Protein AF-A0A5C8L939-F1 (afdb_monomer)

Mean predicted aligned error: 6.92 Å

pLDDT: mean 76.46, std 8.02, range [53.53, 87.25]

Structure (mmCIF, N/CA/C/O backbone):
data_AF-A0A5C8L939-F1
#
_entry.id   AF-A0A5C8L939-F1
#
loop_
_atom_site.group_PDB
_atom_site.id
_atom_site.type_symbol
_atom_site.label_atom_id
_atom_site.labe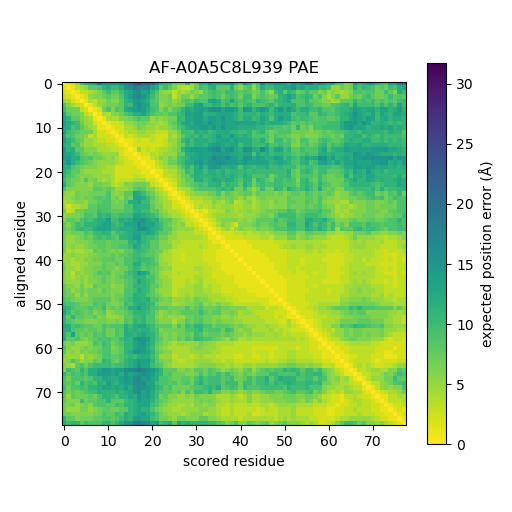l_alt_id
_atom_site.label_comp_id
_atom_site.label_asym_id
_atom_site.label_entity_id
_atom_site.label_seq_id
_atom_site.pdbx_PDB_ins_code
_atom_site.Cartn_x
_atom_site.Cartn_y
_atom_site.Cartn_z
_atom_site.occupancy
_atom_site.B_iso_or_equiv
_atom_site.auth_seq_id
_atom_site.auth_comp_id
_atom_site.auth_asym_id
_atom_site.auth_atom_id
_atom_site.pdbx_PDB_model_num
ATOM 1 N N . MET A 1 1 ? 5.136 3.613 -14.344 1.00 54.97 1 MET A N 1
ATOM 2 C CA . MET A 1 1 ? 4.751 2.455 -13.508 1.00 54.97 1 MET A CA 1
ATOM 3 C C . MET A 1 1 ? 4.147 2.982 -12.211 1.00 54.97 1 MET A C 1
ATOM 5 O O . MET A 1 1 ? 4.705 3.932 -11.676 1.00 54.97 1 MET A O 1
ATOM 9 N N . VAL A 1 2 ? 2.993 2.472 -11.770 1.00 53.53 2 VAL A N 1
ATOM 10 C CA . VAL A 1 2 ? 2.293 2.955 -10.560 1.00 53.53 2 VAL A CA 1
ATOM 11 C C . VAL A 1 2 ? 2.199 1.817 -9.562 1.00 53.53 2 VAL A C 1
ATOM 13 O O . VAL A 1 2 ? 1.791 0.735 -9.973 1.00 53.53 2 VAL A O 1
ATOM 16 N N . ILE A 1 3 ? 2.558 2.064 -8.303 1.00 56.94 3 ILE A N 1
ATOM 17 C CA . ILE A 1 3 ? 2.303 1.139 -7.195 1.00 56.94 3 ILE A CA 1
ATOM 18 C C . ILE A 1 3 ? 1.020 1.560 -6.501 1.00 56.94 3 ILE A C 1
ATOM 20 O O . ILE A 1 3 ? 0.935 2.715 -6.103 1.00 56.94 3 ILE A O 1
ATOM 24 N N . CYS A 1 4 ? 0.062 0.649 -6.338 1.00 61.22 4 CYS A N 1
ATOM 25 C CA . CYS A 1 4 ? -1.205 0.908 -5.650 1.00 61.22 4 CYS A CA 1
ATOM 26 C C . CYS A 1 4 ? -1.333 0.054 -4.389 1.00 61.22 4 CYS A C 1
ATOM 28 O O . CYS A 1 4 ? -1.084 -1.148 -4.452 1.00 61.22 4 CYS A O 1
ATOM 30 N N . LEU A 1 5 ? -1.803 0.653 -3.295 1.00 63.78 5 LEU A N 1
ATOM 31 C CA . LEU A 1 5 ? -2.243 -0.043 -2.089 1.00 63.78 5 LEU A CA 1
ATOM 32 C C . LEU A 1 5 ? -3.773 -0.055 -2.033 1.00 63.78 5 LEU A C 1
ATOM 34 O O . LEU A 1 5 ? -4.389 1.009 -1.998 1.00 63.78 5 LEU A O 1
ATOM 38 N N . LYS A 1 6 ? -4.383 -1.245 -2.020 1.00 63.47 6 LYS A N 1
ATOM 39 C CA . LYS A 1 6 ? -5.841 -1.416 -1.955 1.00 63.47 6 LYS A CA 1
ATOM 40 C C . LYS A 1 6 ? -6.256 -1.962 -0.590 1.00 63.47 6 LYS A C 1
ATOM 42 O O . LYS A 1 6 ? -5.729 -2.979 -0.154 1.00 63.47 6 LYS A O 1
ATOM 47 N N . ASN A 1 7 ? -7.232 -1.316 0.043 1.00 65.56 7 ASN A N 1
ATOM 48 C CA . ASN A 1 7 ? -7.910 -1.841 1.225 1.00 65.56 7 ASN A CA 1
ATOM 49 C C . ASN A 1 7 ? -9.052 -2.792 0.806 1.00 65.56 7 ASN A C 1
ATOM 51 O O . ASN A 1 7 ? -9.761 -2.509 -0.161 1.00 65.56 7 ASN A O 1
ATOM 55 N N . GLY A 1 8 ? -9.195 -3.927 1.494 1.00 62.09 8 GLY A N 1
ATOM 56 C CA . GLY A 1 8 ? -10.264 -4.910 1.273 1.00 62.09 8 GLY A CA 1
ATOM 57 C C . GLY A 1 8 ? -11.505 -4.707 2.151 1.00 62.09 8 GLY A C 1
ATOM 58 O O . GLY A 1 8 ? -12.483 -5.423 1.974 1.00 62.09 8 GLY A O 1
ATOM 59 N N . ASN A 1 9 ? -11.470 -3.757 3.087 1.00 67.50 9 ASN A N 1
ATOM 60 C CA . ASN A 1 9 ? -12.517 -3.551 4.083 1.00 67.50 9 ASN A CA 1
ATOM 61 C C . ASN A 1 9 ? -13.541 -2.496 3.649 1.00 67.50 9 ASN A C 1
ATOM 63 O O . ASN A 1 9 ? -13.227 -1.310 3.541 1.00 67.50 9 ASN A O 1
ATOM 67 N N . ASP A 1 10 ? -14.795 -2.917 3.493 1.00 67.31 10 ASP A N 1
ATOM 68 C CA . ASP A 1 10 ? -15.888 -2.062 3.017 1.00 67.31 10 ASP A CA 1
ATOM 69 C C . ASP A 1 10 ? -16.248 -0.913 3.966 1.00 67.31 10 ASP A C 1
ATOM 71 O O . ASP A 1 10 ? -16.558 0.184 3.507 1.00 67.31 10 ASP A O 1
ATOM 75 N N . HIS A 1 11 ? -16.132 -1.126 5.280 1.00 73.88 11 HIS A N 1
ATOM 76 C CA . HIS A 1 11 ? -16.392 -0.103 6.302 1.00 73.88 11 HIS A CA 1
ATOM 77 C C . HIS A 1 11 ? -15.340 1.022 6.330 1.00 73.88 11 HIS A C 1
ATOM 79 O O . HIS A 1 11 ? -15.511 2.007 7.041 1.00 73.88 11 HIS A O 1
ATOM 85 N N . LEU A 1 12 ? -14.254 0.879 5.562 1.00 71.50 12 LEU A N 1
ATOM 86 C CA . LEU A 1 12 ? -13.178 1.864 5.431 1.00 71.50 12 LEU A CA 1
ATOM 87 C C . LEU A 1 12 ? -13.198 2.582 4.076 1.00 71.50 12 LEU A C 1
ATOM 89 O O . LEU A 1 12 ? -12.265 3.319 3.746 1.00 71.50 12 LEU A O 1
ATOM 93 N N . LYS A 1 13 ? -14.237 2.352 3.266 1.00 76.94 13 LYS A N 1
ATOM 94 C CA . LYS A 1 13 ? -14.443 3.075 2.013 1.00 76.94 13 LYS A CA 1
ATOM 95 C C . LYS A 1 13 ? -14.787 4.534 2.301 1.00 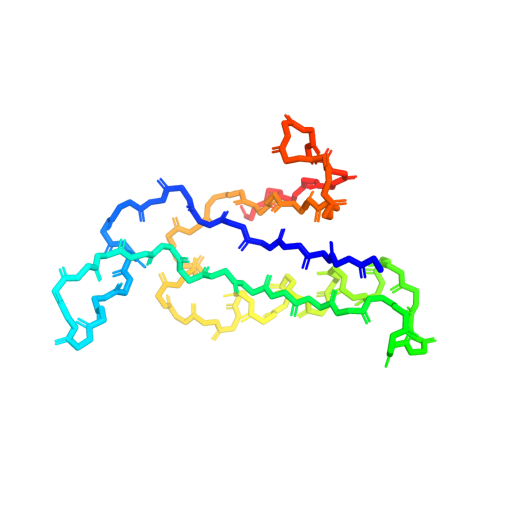76.94 13 LYS A C 1
ATOM 97 O O . LYS A 1 13 ? -15.530 4.845 3.227 1.00 76.94 13 LYS A O 1
ATOM 102 N N . VAL A 1 14 ? -14.269 5.429 1.467 1.00 76.31 14 VAL A N 1
ATOM 103 C CA . VAL A 1 14 ? -14.607 6.854 1.506 1.00 76.31 14 VAL A CA 1
ATOM 104 C C . VAL A 1 14 ? -15.777 7.094 0.558 1.00 76.31 14 VAL A C 1
ATOM 106 O O . VAL A 1 14 ? -15.793 6.566 -0.556 1.00 76.31 14 VAL A O 1
ATOM 109 N N . THR A 1 15 ? -16.752 7.884 0.999 1.00 81.81 15 THR A N 1
ATOM 110 C CA . THR A 1 15 ? -17.895 8.294 0.177 1.00 81.81 15 THR A CA 1
ATOM 111 C C . THR A 1 15 ? -17.550 9.581 -0.566 1.00 81.81 15 THR A C 1
ATOM 113 O O . THR A 1 15 ? -17.200 10.583 0.057 1.00 81.81 15 THR A O 1
ATOM 116 N N . ALA A 1 16 ? -17.636 9.568 -1.897 1.00 81.25 16 ALA A N 1
ATOM 117 C CA . ALA A 1 16 ? -17.500 10.775 -2.712 1.00 81.25 16 ALA A CA 1
ATOM 118 C C . ALA A 1 16 ? -18.751 11.650 -2.603 1.00 81.25 16 ALA A C 1
ATOM 120 O O . ALA A 1 16 ? -19.838 11.189 -2.260 1.00 81.25 16 ALA A O 1
ATOM 121 N N . SER A 1 17 ? -18.618 12.903 -3.034 1.00 82.88 17 SER A N 1
ATOM 122 C CA . SER A 1 17 ? -19.713 13.873 -3.144 1.00 82.88 17 SER A CA 1
ATOM 123 C C . SER A 1 17 ? -20.886 13.391 -4.012 1.00 82.88 17 SER A C 1
ATOM 125 O O . SER A 1 17 ? -21.986 13.913 -3.896 1.00 82.88 17 SER A O 1
ATOM 127 N N . ASN A 1 18 ? -20.660 12.403 -4.883 1.00 86.94 18 ASN A N 1
ATOM 128 C CA . ASN A 1 18 ? -21.672 11.789 -5.748 1.00 86.94 18 ASN A CA 1
ATOM 129 C C . ASN A 1 18 ? -22.322 10.524 -5.147 1.00 86.94 18 ASN A C 1
ATOM 131 O O . ASN A 1 18 ? -23.027 9.817 -5.860 1.00 86.94 18 ASN A O 1
ATOM 135 N N . GLY A 1 19 ? -22.055 10.202 -3.877 1.00 83.94 19 GLY A N 1
ATOM 136 C CA . GLY A 1 19 ? -22.618 9.041 -3.179 1.00 83.94 19 GLY A CA 1
ATOM 137 C C . GLY A 1 19 ? -21.917 7.707 -3.458 1.00 83.94 19 GLY A C 1
ATOM 138 O O . GLY A 1 19 ? -22.210 6.717 -2.790 1.00 83.94 19 GLY A O 1
ATOM 139 N N . ASN A 1 20 ? -20.959 7.657 -4.389 1.00 82.00 20 ASN A N 1
ATOM 140 C CA . ASN A 1 20 ? -20.193 6.440 -4.644 1.00 82.00 20 ASN A CA 1
ATOM 141 C C . ASN A 1 20 ? -19.178 6.183 -3.526 1.00 82.00 20 ASN A C 1
ATOM 143 O O . ASN A 1 20 ? -18.488 7.099 -3.078 1.00 82.00 20 ASN A O 1
ATOM 147 N N . THR A 1 21 ? -19.035 4.919 -3.127 1.00 78.50 21 THR A N 1
ATOM 148 C CA . THR A 1 21 ? -18.030 4.491 -2.149 1.00 78.50 21 THR A CA 1
ATOM 149 C C . THR A 1 21 ? -16.830 3.873 -2.855 1.00 78.50 21 THR A C 1
ATOM 151 O O . THR A 1 21 ? -16.964 3.041 -3.754 1.00 78.50 21 THR A O 1
ATOM 154 N N . TYR A 1 22 ? -15.626 4.275 -2.459 1.00 71.56 22 TYR A N 1
ATOM 155 C CA . TYR A 1 22 ? -14.389 3.743 -3.024 1.00 71.56 22 TYR A CA 1
ATOM 156 C C . TYR A 1 22 ? -13.380 3.434 -1.933 1.00 71.56 22 TYR A C 1
ATOM 158 O O . TYR A 1 22 ? -13.293 4.108 -0.908 1.00 71.56 22 TYR A O 1
ATOM 166 N N . ASN A 1 23 ? -12.577 2.404 -2.186 1.00 67.62 23 ASN A N 1
ATOM 167 C CA . ASN A 1 23 ? -11.429 2.128 -1.343 1.00 67.62 23 ASN A CA 1
ATOM 168 C C . ASN A 1 23 ? -10.386 3.227 -1.576 1.00 67.62 23 ASN A C 1
ATOM 170 O O . ASN A 1 23 ? -9.954 3.407 -2.725 1.00 67.62 23 ASN A O 1
ATOM 174 N N . PRO A 1 24 ? -9.957 3.946 -0.527 1.00 64.94 24 PRO A N 1
ATOM 175 C CA . PRO A 1 24 ? -8.865 4.892 -0.654 1.00 64.94 24 PRO A CA 1
ATOM 176 C C . PRO A 1 24 ? -7.638 4.117 -1.124 1.00 64.94 24 PRO A C 1
ATOM 178 O O . PRO A 1 24 ? -7.164 3.194 -0.465 1.00 64.94 24 PRO A O 1
ATOM 181 N N . THR A 1 25 ? -7.190 4.442 -2.334 1.00 64.44 25 THR A N 1
ATOM 182 C CA . THR A 1 25 ? -6.050 3.787 -2.966 1.00 64.44 25 THR A CA 1
ATOM 183 C C . THR A 1 25 ? -4.883 4.750 -2.901 1.00 64.44 25 THR A C 1
ATOM 185 O O . THR A 1 25 ? -4.892 5.780 -3.576 1.00 64.44 25 THR A O 1
ATOM 188 N N . TRP A 1 26 ? -3.874 4.437 -2.092 1.00 71.88 26 TRP A N 1
ATOM 189 C CA . TRP A 1 26 ? -2.627 5.194 -2.133 1.00 71.88 26 TRP A CA 1
ATOM 190 C C . TRP A 1 26 ? -1.815 4.716 -3.319 1.00 71.88 26 TRP A C 1
ATOM 192 O O . TRP A 1 26 ? -1.615 3.510 -3.481 1.00 71.88 26 TRP A O 1
ATOM 202 N N . TYR A 1 27 ? -1.351 5.653 -4.140 1.00 70.44 27 TYR A N 1
ATOM 203 C CA . TYR A 1 27 ? -0.540 5.318 -5.292 1.00 70.44 27 TYR A CA 1
ATOM 204 C C . TYR A 1 27 ? 0.709 6.182 -5.413 1.00 70.44 27 TYR A C 1
ATOM 206 O O . TYR A 1 27 ? 0.761 7.307 -4.918 1.00 70.44 27 TYR A O 1
ATOM 214 N N . ASN A 1 28 ? 1.733 5.633 -6.063 1.00 77.38 28 ASN A N 1
ATOM 215 C CA . ASN A 1 28 ? 2.969 6.348 -6.355 1.00 77.38 28 ASN A CA 1
ATOM 216 C C . ASN A 1 28 ? 3.448 6.053 -7.780 1.00 77.38 28 ASN A C 1
ATOM 218 O O . ASN A 1 28 ? 3.460 4.893 -8.199 1.00 77.38 28 ASN A O 1
ATOM 222 N N . PHE A 1 29 ? 3.847 7.091 -8.517 1.00 77.25 29 PHE A N 1
ATOM 223 C CA . PHE A 1 29 ? 4.444 6.959 -9.842 1.00 77.25 29 PHE A CA 1
ATOM 224 C C . PHE A 1 29 ? 5.944 6.700 -9.717 1.00 77.25 29 PHE A C 1
ATOM 226 O O . PHE A 1 29 ? 6.724 7.607 -9.456 1.00 77.25 29 PHE A O 1
ATOM 233 N N . LEU A 1 30 ? 6.364 5.467 -9.986 1.00 73.81 30 LEU A N 1
ATOM 234 C CA . LEU A 1 30 ? 7.775 5.080 -9.919 1.00 73.81 30 LEU A CA 1
ATOM 235 C C . LEU A 1 30 ? 8.656 5.838 -10.914 1.00 73.81 30 LEU A C 1
ATOM 237 O O . LEU A 1 30 ? 9.822 6.064 -10.639 1.00 73.81 30 LEU A O 1
ATOM 241 N N . LYS A 1 31 ? 8.102 6.244 -12.062 1.00 75.31 31 LYS A N 1
ATOM 242 C CA . LYS A 1 31 ? 8.849 7.016 -13.069 1.00 75.31 31 LYS A CA 1
ATOM 243 C C . LYS A 1 31 ? 9.186 8.439 -12.605 1.00 75.31 31 LYS A C 1
ATOM 245 O O . LYS A 1 31 ? 10.154 9.010 -13.082 1.00 75.31 31 LYS A O 1
ATOM 250 N N . ASP A 1 32 ? 8.390 8.978 -11.683 1.00 76.81 32 ASP A N 1
ATOM 251 C CA . ASP A 1 32 ? 8.505 10.355 -11.196 1.00 76.81 32 ASP A CA 1
ATOM 252 C C . ASP A 1 32 ? 9.156 10.387 -9.800 1.00 76.81 32 ASP A C 1
ATOM 254 O O . ASP A 1 32 ? 9.211 11.426 -9.145 1.00 76.81 32 ASP A O 1
ATOM 258 N N . ASN A 1 33 ? 9.632 9.236 -9.316 1.00 77.81 33 ASN A N 1
ATOM 259 C CA . ASN A 1 33 ? 10.203 9.079 -7.991 1.00 77.81 33 ASN A CA 1
ATOM 260 C C . ASN A 1 33 ? 11.637 8.567 -8.127 1.00 77.81 33 ASN A C 1
ATOM 262 O O . ASN A 1 33 ? 11.880 7.516 -8.706 1.00 77.81 33 ASN A O 1
ATOM 266 N N . SER A 1 34 ? 12.595 9.306 -7.571 1.00 82.00 34 SER A N 1
ATOM 267 C CA . SER A 1 34 ? 14.019 8.945 -7.611 1.00 82.00 34 SER A CA 1
ATOM 268 C C . SER A 1 34 ? 14.384 7.775 -6.694 1.00 82.00 34 SER A C 1
ATOM 270 O O . SER A 1 34 ? 15.534 7.344 -6.671 1.00 82.00 34 SER A O 1
ATOM 272 N N . LYS A 1 35 ? 13.423 7.294 -5.900 1.00 83.88 35 LYS A N 1
ATOM 273 C CA . LYS A 1 35 ? 13.601 6.204 -4.944 1.00 83.88 35 LYS A CA 1
ATOM 274 C C . LYS A 1 35 ? 13.279 4.868 -5.585 1.00 83.88 35 LYS A C 1
ATOM 276 O O . LYS A 1 35 ? 12.387 4.773 -6.427 1.00 83.88 35 LYS A O 1
ATOM 281 N N . ASP A 1 36 ? 13.962 3.830 -5.125 1.00 86.25 36 ASP A 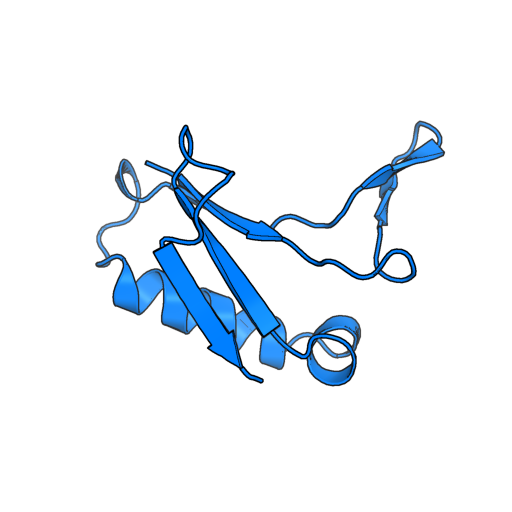N 1
ATOM 282 C CA . ASP A 1 36 ? 13.646 2.474 -5.544 1.00 86.25 36 ASP A CA 1
ATOM 283 C C . ASP A 1 36 ? 12.244 2.041 -5.062 1.00 86.25 36 ASP A C 1
ATOM 285 O O . ASP A 1 36 ? 11.630 2.628 -4.162 1.00 86.25 36 ASP A O 1
ATOM 289 N N . MET A 1 37 ? 11.720 0.992 -5.695 1.00 83.00 37 MET A N 1
ATOM 290 C CA . MET A 1 37 ? 10.401 0.443 -5.385 1.00 83.00 37 MET A CA 1
ATOM 291 C C . MET A 1 37 ? 10.274 0.016 -3.917 1.00 83.00 37 MET A C 1
ATOM 293 O O . MET A 1 37 ? 9.231 0.247 -3.305 1.00 83.00 37 MET A O 1
ATOM 297 N N . THR A 1 38 ? 11.320 -0.577 -3.346 1.00 85.06 38 THR A N 1
ATOM 298 C CA . THR A 1 38 ? 11.326 -1.081 -1.969 1.00 85.06 38 THR A CA 1
ATOM 299 C C . THR A 1 38 ? 11.190 0.066 -0.970 1.00 85.06 38 THR A C 1
ATOM 301 O O . THR A 1 38 ? 10.337 0.020 -0.092 1.00 85.06 38 THR A O 1
ATOM 304 N N . GLN A 1 39 ? 11.942 1.151 -1.148 1.00 87.25 39 GLN A N 1
ATOM 305 C CA . GLN A 1 39 ? 11.870 2.366 -0.339 1.00 87.25 39 GLN A CA 1
ATOM 306 C C . GLN A 1 39 ? 10.497 3.034 -0.422 1.00 87.25 39 GLN A C 1
ATOM 308 O O . GLN A 1 39 ? 10.008 3.596 0.562 1.00 87.25 39 GLN A O 1
ATOM 313 N N . ILE A 1 40 ? 9.870 3.007 -1.599 1.00 85.44 40 ILE A N 1
ATOM 314 C CA . ILE A 1 40 ? 8.526 3.553 -1.796 1.00 85.44 40 ILE A CA 1
ATOM 315 C C . ILE A 1 40 ? 7.500 2.714 -1.039 1.00 85.44 40 ILE A C 1
ATOM 317 O O . ILE A 1 40 ? 6.705 3.279 -0.287 1.00 85.44 40 ILE A O 1
ATOM 321 N N . ILE A 1 41 ? 7.556 1.388 -1.182 1.00 85.94 41 ILE A N 1
ATOM 322 C CA . ILE A 1 41 ? 6.714 0.443 -0.439 1.00 85.94 41 ILE A CA 1
ATOM 323 C C . ILE A 1 41 ? 6.874 0.660 1.068 1.00 85.94 41 ILE A C 1
ATOM 325 O O . ILE A 1 41 ? 5.878 0.799 1.774 1.00 85.94 41 ILE A O 1
ATOM 329 N N . ASP A 1 42 ? 8.108 0.787 1.551 1.00 87.06 42 ASP A N 1
ATOM 330 C CA . ASP A 1 42 ? 8.416 0.933 2.973 1.00 87.06 42 ASP A CA 1
ATOM 331 C C . ASP A 1 42 ? 7.866 2.247 3.559 1.00 87.06 42 ASP A C 1
ATOM 333 O O . ASP A 1 42 ? 7.297 2.289 4.653 1.00 87.06 42 ASP A O 1
ATOM 337 N N . LYS A 1 43 ? 7.941 3.345 2.794 1.00 85.00 43 LYS A N 1
ATOM 338 C CA . LYS A 1 43 ? 7.313 4.621 3.175 1.00 85.00 43 LYS A CA 1
ATOM 339 C C . LYS A 1 43 ? 5.789 4.568 3.126 1.00 85.00 43 LYS A C 1
ATOM 341 O O . LYS A 1 43 ? 5.141 5.175 3.979 1.00 85.00 43 LYS A O 1
ATOM 346 N N . MET A 1 44 ? 5.210 3.875 2.145 1.00 84.19 44 MET A N 1
ATOM 347 C CA . MET A 1 44 ? 3.760 3.681 2.065 1.00 84.19 44 MET A CA 1
ATOM 348 C C . MET A 1 44 ? 3.257 2.849 3.246 1.00 84.19 44 MET A C 1
ATOM 350 O O . MET A 1 44 ? 2.275 3.233 3.873 1.00 84.19 44 MET A O 1
ATOM 354 N N . HIS A 1 45 ? 3.973 1.783 3.603 1.00 85.19 45 HIS A N 1
ATOM 355 C CA . HIS A 1 45 ? 3.700 0.969 4.780 1.00 85.19 45 HIS A CA 1
ATOM 356 C C . HIS A 1 45 ? 3.719 1.810 6.064 1.00 85.19 45 HIS A C 1
ATOM 358 O O . HIS A 1 45 ? 2.717 1.857 6.778 1.00 85.19 45 HIS A O 1
ATOM 364 N N . LYS A 1 46 ? 4.796 2.570 6.308 1.00 86.50 46 LYS A N 1
ATOM 365 C CA . LYS A 1 46 ? 4.885 3.484 7.463 1.00 86.50 46 LYS A CA 1
ATOM 366 C C . LYS A 1 46 ? 3.714 4.463 7.517 1.00 86.50 46 LYS A C 1
ATOM 368 O O . LYS A 1 46 ? 3.160 4.697 8.584 1.00 86.50 46 LYS A O 1
ATOM 373 N N . ARG A 1 47 ? 3.290 5.000 6.369 1.00 83.25 47 ARG A N 1
ATOM 374 C CA . ARG A 1 47 ? 2.165 5.941 6.310 1.00 83.25 47 ARG A CA 1
ATOM 375 C C . ARG A 1 47 ? 0.832 5.305 6.709 1.00 83.25 47 ARG A C 1
ATOM 377 O O . ARG 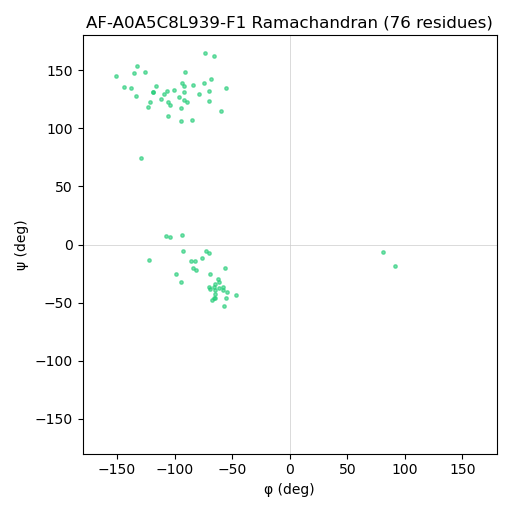A 1 47 ? 0.030 5.970 7.362 1.00 83.25 47 ARG A O 1
ATOM 384 N N . VAL A 1 48 ? 0.605 4.039 6.361 1.00 82.06 48 VAL A N 1
ATOM 385 C CA . VAL A 1 48 ? -0.582 3.293 6.807 1.00 82.06 48 VAL A CA 1
ATOM 386 C C . VAL A 1 48 ? -0.554 3.085 8.316 1.00 82.06 48 VAL A C 1
ATOM 388 O O . VAL A 1 48 ? -1.547 3.381 8.973 1.00 82.06 48 VAL A O 1
ATOM 391 N N . LEU A 1 49 ? 0.588 2.664 8.867 1.00 82.12 49 LEU A N 1
ATOM 392 C CA . LEU A 1 49 ? 0.754 2.466 10.311 1.00 82.12 49 LEU A CA 1
ATOM 393 C C . LEU A 1 49 ? 0.557 3.756 11.117 1.00 82.12 49 LEU A C 1
ATOM 395 O O . LEU A 1 49 ? 0.051 3.720 12.232 1.00 82.12 49 LEU A O 1
ATOM 399 N N . THR A 1 50 ? 0.910 4.915 10.558 1.00 83.81 50 THR A N 1
ATOM 400 C CA . THR A 1 50 ? 0.658 6.208 11.218 1.00 83.81 50 THR A CA 1
ATOM 401 C C . THR A 1 50 ? -0.801 6.664 11.149 1.00 83.81 50 THR A C 1
ATOM 403 O O . THR A 1 50 ? -1.173 7.624 11.820 1.00 83.81 50 THR A O 1
ATOM 406 N N . HIS A 1 51 ? -1.642 6.027 10.331 1.00 79.75 51 HIS A N 1
ATOM 407 C CA . HIS A 1 51 ? -3.026 6.444 10.149 1.00 79.75 51 HIS A CA 1
ATOM 408 C C . HIS A 1 51 ? -3.953 5.657 11.080 1.00 79.75 51 HIS A C 1
ATOM 410 O O . HIS A 1 51 ? -4.275 4.506 10.801 1.00 79.75 51 HIS A O 1
ATOM 416 N N . ALA A 1 52 ? -4.448 6.300 12.142 1.00 76.56 52 ALA A N 1
ATOM 417 C CA . ALA A 1 52 ? -5.198 5.665 13.238 1.00 76.56 52 ALA A CA 1
ATOM 418 C C . ALA A 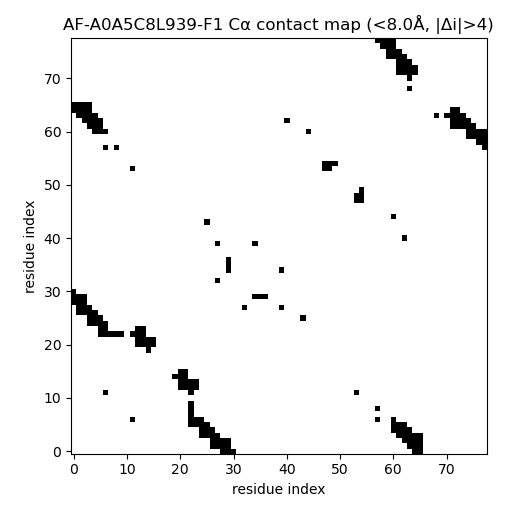1 52 ? -6.309 4.689 12.787 1.00 76.56 52 ALA A C 1
ATOM 420 O O . ALA A 1 52 ? -6.430 3.584 13.315 1.00 76.56 52 ALA A O 1
ATOM 421 N N . THR A 1 53 ? -7.084 5.070 11.768 1.00 77.75 53 THR A N 1
ATOM 422 C CA . THR A 1 53 ? -8.185 4.255 11.227 1.00 77.75 53 THR A CA 1
ATOM 423 C C . THR A 1 53 ? -7.723 3.005 10.473 1.00 77.75 53 THR A C 1
ATOM 425 O O . THR A 1 53 ? -8.383 1.978 10.538 1.00 77.75 53 THR A O 1
ATOM 428 N N . TYR A 1 54 ? -6.614 3.075 9.731 1.00 74.56 54 TYR A N 1
ATOM 429 C CA . TYR A 1 54 ? -6.163 1.956 8.895 1.00 74.56 54 TYR A CA 1
ATOM 430 C C . TYR A 1 54 ? -5.153 1.078 9.618 1.00 74.56 54 TYR A C 1
ATOM 432 O O . TYR A 1 54 ? -5.160 -0.126 9.407 1.00 74.56 54 TYR A O 1
ATOM 440 N N . ALA A 1 55 ? -4.331 1.654 10.495 1.00 76.38 55 ALA A N 1
ATOM 441 C CA . ALA A 1 55 ? -3.358 0.914 11.290 1.00 76.38 55 ALA A CA 1
ATOM 442 C C . ALA A 1 55 ? -4.016 -0.166 12.160 1.00 76.38 55 ALA A C 1
ATOM 444 O O . ALA A 1 55 ? -3.467 -1.247 12.314 1.00 76.38 55 ALA A O 1
ATOM 445 N N . SER A 1 56 ? -5.206 0.117 12.696 1.00 73.75 56 SER A N 1
ATOM 446 C CA . SER A 1 56 ? -5.954 -0.806 13.559 1.00 73.75 56 SER A CA 1
ATOM 447 C C . SER A 1 56 ? -6.838 -1.799 12.799 1.00 73.75 56 SER A C 1
ATOM 449 O O . SER A 1 56 ? -7.316 -2.762 13.390 1.00 73.75 56 SER A O 1
ATOM 451 N N . ALA A 1 57 ? -7.076 -1.571 11.507 1.00 72.38 57 ALA A N 1
ATOM 452 C CA . ALA A 1 57 ? -8.069 -2.316 10.738 1.00 72.38 57 ALA A CA 1
ATOM 453 C C . ALA A 1 57 ? -7.497 -3.035 9.507 1.00 72.38 57 ALA A C 1
ATOM 455 O O . ALA A 1 57 ? -8.175 -3.863 8.898 1.00 72.38 57 ALA A O 1
ATOM 456 N N . ALA A 1 58 ? -6.269 -2.715 9.100 1.00 71.25 58 ALA A N 1
ATOM 457 C CA . ALA A 1 58 ? -5.582 -3.391 8.014 1.00 71.25 58 ALA A CA 1
ATOM 458 C C . ALA A 1 58 ? -4.734 -4.544 8.566 1.00 71.25 58 ALA A C 1
ATOM 460 O O . ALA A 1 58 ? -3.848 -4.329 9.381 1.00 71.25 58 ALA A O 1
ATOM 461 N N . ASN A 1 59 ? -4.964 -5.756 8.059 1.00 71.75 59 ASN A N 1
ATOM 462 C CA . ASN A 1 59 ? -4.174 -6.940 8.431 1.00 71.75 59 ASN A CA 1
ATOM 463 C C . ASN A 1 59 ? -3.088 -7.242 7.388 1.00 71.75 59 ASN A C 1
ATOM 465 O O . ASN A 1 59 ? -2.088 -7.899 7.667 1.00 71.75 59 ASN A O 1
ATOM 469 N N . VAL A 1 60 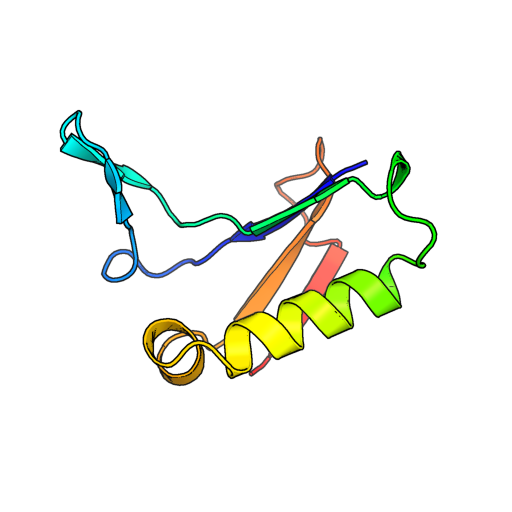? -3.316 -6.813 6.143 1.00 76.94 60 VAL A N 1
ATOM 470 C CA . VAL A 1 60 ? -2.436 -7.081 5.005 1.00 76.94 60 VAL A CA 1
ATOM 471 C C . VAL A 1 60 ? -2.412 -5.870 4.079 1.00 76.94 60 VAL A C 1
ATOM 473 O O . VAL A 1 60 ? -3.461 -5.338 3.716 1.00 76.94 60 VAL A O 1
ATOM 476 N N . LEU A 1 61 ? -1.218 -5.485 3.632 1.00 79.06 61 LEU A N 1
ATOM 477 C CA . LEU A 1 61 ? -1.006 -4.520 2.558 1.00 79.06 61 LEU A CA 1
ATOM 478 C C . LEU A 1 61 ? -0.566 -5.240 1.288 1.00 79.06 61 LEU A C 1
ATOM 480 O O . LEU A 1 61 ? 0.444 -5.943 1.275 1.00 79.06 61 LEU A O 1
ATOM 484 N N . LEU A 1 62 ? -1.330 -5.049 0.214 1.00 82.00 62 LEU A N 1
ATOM 485 C CA . LEU A 1 62 ? -1.052 -5.611 -1.105 1.00 82.00 62 LEU A CA 1
ATOM 486 C C . LEU A 1 62 ? -0.680 -4.487 -2.064 1.00 82.00 62 LEU A C 1
ATOM 488 O O . LEU A 1 62 ? -1.443 -3.534 -2.241 1.00 82.00 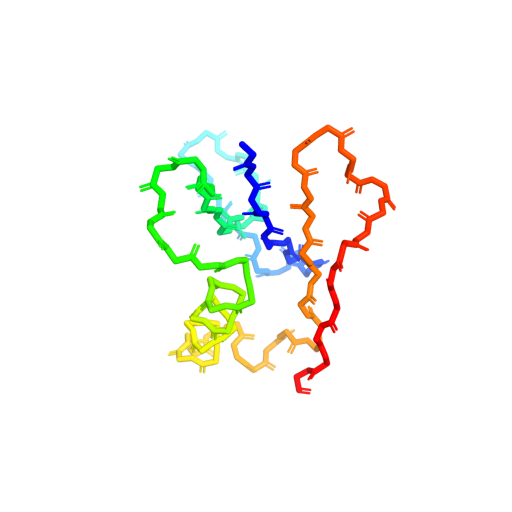62 LEU A O 1
ATOM 492 N N . PHE A 1 63 ? 0.484 -4.625 -2.689 1.00 81.88 63 PHE A N 1
ATOM 493 C CA . PHE A 1 63 ? 1.016 -3.669 -3.647 1.00 81.88 63 PHE A CA 1
ATOM 494 C C . PHE A 1 63 ? 0.908 -4.235 -5.056 1.00 81.88 63 PHE A C 1
ATOM 496 O O . PHE A 1 63 ? 1.304 -5.371 -5.311 1.00 81.88 63 PHE A O 1
ATOM 503 N N . TYR A 1 64 ? 0.398 -3.428 -5.981 1.00 81.62 64 TYR A N 1
ATOM 504 C CA . TYR A 1 64 ? 0.169 -3.823 -7.372 1.00 81.62 64 TYR A CA 1
ATOM 505 C C . TYR A 1 64 ? 0.852 -2.865 -8.329 1.00 81.62 64 TYR A C 1
ATOM 507 O O . TYR A 1 64 ? 0.894 -1.667 -8.059 1.00 81.62 64 TYR A O 1
ATOM 515 N N . ILE A 1 65 ? 1.297 -3.377 -9.476 1.00 79.62 65 ILE A N 1
ATOM 516 C CA . ILE A 1 65 ? 1.761 -2.552 -10.591 1.00 79.62 65 ILE A CA 1
ATOM 517 C C . ILE A 1 65 ? 0.600 -2.307 -11.561 1.00 79.62 65 ILE A C 1
ATOM 519 O O . ILE A 1 65 ? -0.191 -3.207 -11.854 1.00 79.62 65 ILE A O 1
ATOM 523 N N . ASN A 1 66 ? 0.484 -1.084 -12.085 1.00 71.50 66 ASN A N 1
ATOM 524 C CA . ASN A 1 66 ? -0.524 -0.778 -13.103 1.00 71.50 66 ASN A CA 1
ATOM 525 C C . ASN A 1 66 ? -0.423 -1.723 -14.318 1.00 71.50 66 ASN A C 1
ATOM 527 O O . ASN A 1 66 ? 0.669 -1.959 -14.827 1.00 71.50 66 ASN A O 1
ATOM 531 N N . GLY A 1 67 ? -1.566 -2.234 -14.783 1.00 72.25 67 GLY A N 1
ATOM 532 C CA . GLY A 1 67 ? -1.654 -3.245 -15.845 1.00 72.25 67 GLY A CA 1
ATOM 533 C C . GLY A 1 67 ? -1.661 -4.697 -15.352 1.00 72.25 67 GLY A C 1
ATO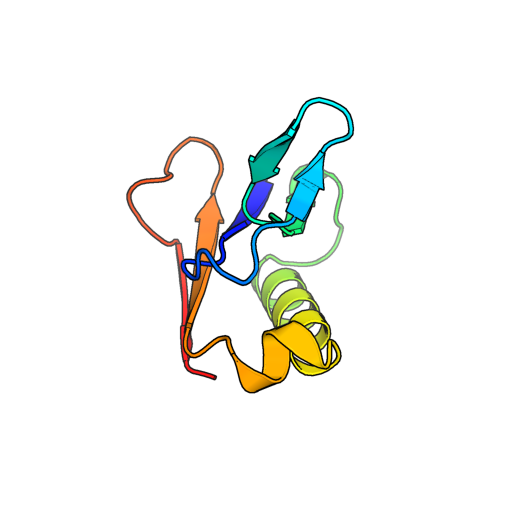M 534 O O . GLY A 1 67 ? -2.148 -5.561 -16.069 1.00 72.25 67 GLY A O 1
ATOM 535 N N . ASN A 1 68 ? -1.230 -4.974 -14.115 1.00 71.38 68 ASN A N 1
ATOM 536 C CA . ASN A 1 68 ? -1.292 -6.310 -13.513 1.00 71.38 68 ASN A CA 1
ATOM 537 C C . ASN A 1 68 ? -1.952 -6.245 -12.127 1.00 71.38 68 ASN A C 1
ATOM 539 O O . ASN A 1 68 ? -1.301 -6.301 -11.087 1.00 71.38 68 ASN A O 1
ATOM 543 N N . ARG A 1 69 ? -3.279 -6.070 -12.121 1.00 67.69 69 ARG A N 1
ATOM 544 C CA . ARG A 1 69 ? -4.081 -5.949 -10.887 1.00 67.69 69 ARG A CA 1
ATOM 545 C C . ARG A 1 69 ? -4.440 -7.298 -10.258 1.00 67.69 69 ARG A C 1
ATOM 547 O O . ARG A 1 69 ? -4.887 -7.323 -9.117 1.00 67.69 69 ARG A O 1
ATOM 554 N N . SER A 1 70 ? -4.259 -8.392 -10.995 1.00 74.69 70 SER A N 1
ATOM 555 C CA . SER A 1 70 ? -4.574 -9.748 -10.531 1.00 74.69 70 SER A CA 1
ATOM 556 C C . SER A 1 70 ? -3.465 -10.342 -9.662 1.00 74.69 70 SER A C 1
ATOM 558 O O . SER A 1 70 ? -3.740 -11.217 -8.850 1.00 74.69 70 SER A O 1
ATOM 560 N N . HIS A 1 71 ? -2.232 -9.841 -9.785 1.00 79.00 71 HIS A N 1
ATOM 561 C CA . HIS A 1 71 ? -1.081 -10.335 -9.034 1.00 79.00 71 HIS A CA 1
ATOM 562 C C . HIS A 1 71 ? -0.434 -9.205 -8.237 1.00 79.00 71 HIS A C 1
ATOM 564 O O . HIS A 1 71 ? 0.055 -8.224 -8.800 1.00 79.00 71 HIS A O 1
ATOM 570 N N . ALA A 1 72 ? -0.431 -9.345 -6.911 1.00 81.62 72 ALA A N 1
ATOM 571 C CA . ALA A 1 72 ? 0.309 -8.438 -6.049 1.00 81.62 72 ALA A CA 1
ATOM 572 C C . ALA A 1 72 ? 1.813 -8.674 -6.240 1.00 81.62 72 ALA A C 1
ATOM 574 O O . ALA A 1 72 ? 2.280 -9.810 -6.202 1.00 81.62 72 ALA A O 1
ATOM 575 N N . VAL A 1 73 ? 2.569 -7.594 -6.423 1.00 85.19 73 VAL A N 1
ATOM 576 C CA . VAL A 1 73 ? 4.034 -7.635 -6.540 1.00 85.19 73 VAL A CA 1
ATOM 577 C C . VAL A 1 73 ? 4.720 -7.645 -5.181 1.00 85.19 73 VAL A C 1
ATOM 579 O O . VAL A 1 73 ? 5.878 -8.035 -5.071 1.00 85.19 73 VAL A O 1
ATOM 582 N N . HIS A 1 74 ? 4.010 -7.209 -4.141 1.00 85.06 74 HIS A N 1
ATOM 583 C CA . HIS A 1 74 ? 4.491 -7.254 -2.773 1.00 85.06 74 HIS A CA 1
ATOM 584 C C . HIS A 1 74 ? 3.319 -7.384 -1.799 1.00 85.06 74 HIS A C 1
ATOM 586 O O . HIS A 1 74 ? 2.243 -6.821 -2.028 1.00 85.06 74 HIS A O 1
ATOM 592 N N . LYS A 1 75 ? 3.537 -8.125 -0.712 1.00 84.69 75 LYS A N 1
ATOM 593 C CA . LYS A 1 75 ? 2.564 -8.361 0.355 1.00 84.69 75 LYS A CA 1
ATOM 594 C C . LYS A 1 75 ? 3.251 -8.153 1.699 1.00 84.69 75 LYS A C 1
ATOM 596 O O . LYS A 1 75 ? 4.273 -8.780 1.953 1.00 84.69 75 LYS A O 1
ATOM 601 N N . ILE A 1 76 ? 2.660 -7.323 2.550 1.00 82.75 76 ILE A N 1
ATOM 602 C CA . ILE A 1 76 ? 3.102 -7.101 3.932 1.00 82.75 76 ILE A CA 1
ATOM 603 C C . ILE A 1 76 ? 1.965 -7.522 4.856 1.00 82.75 76 ILE A C 1
ATOM 605 O O . ILE A 1 76 ? 0.824 -7.122 4.633 1.00 82.75 76 ILE A O 1
ATOM 609 N N . THR A 1 77 ? 2.271 -8.325 5.868 1.00 80.25 77 THR A N 1
ATOM 610 C CA . THR A 1 77 ? 1.358 -8.599 6.986 1.00 80.25 77 THR A CA 1
ATOM 611 C C . THR A 1 77 ? 1.661 -7.590 8.089 1.00 80.25 77 THR A C 1
ATOM 613 O O . THR A 1 77 ? 2.839 -7.373 8.378 1.00 80.25 77 THR A O 1
ATOM 616 N N . LEU A 1 78 ? 0.622 -6.944 8.621 1.00 73.31 78 LEU A N 1
ATOM 617 C CA . LEU A 1 78 ? 0.720 -5.891 9.638 1.00 73.31 78 LEU A CA 1
ATOM 618 C C . LEU A 1 78 ? 0.642 -6.445 11.061 1.00 73.31 78 LEU A C 1
ATOM 620 O O . LEU A 1 78 ? -0.024 -7.491 11.239 1.00 73.31 78 LEU A O 1
#

Solvent-accessible surface area (backbone atoms only — not comparable to full-atom values): 4732 Å² total; per-residue (Å²): 96,36,44,36,37,59,63,90,56,75,94,66,37,48,68,47,99,84,71,51,72,41,59,68,62,54,67,44,54,52,80,83,40,99,59,56,70,66,62,49,51,52,52,53,51,52,53,41,60,71,33,75,77,47,43,78,68,48,59,60,48,40,31,24,44,72,96,40,83,89,52,66,81,44,77,45,79,104

Foldseek 3Di:
DKKKWFDPDQVQWDADPVRDTDTPIDMDDPVVDPDDPVVVVVVVVVVQCPDPVRVVPPQKTFIDDPPPPVDGPDMDGD

Sequence (78 aa):
MVICLKNGNDHLKVTASNGNTYNPTWYNFL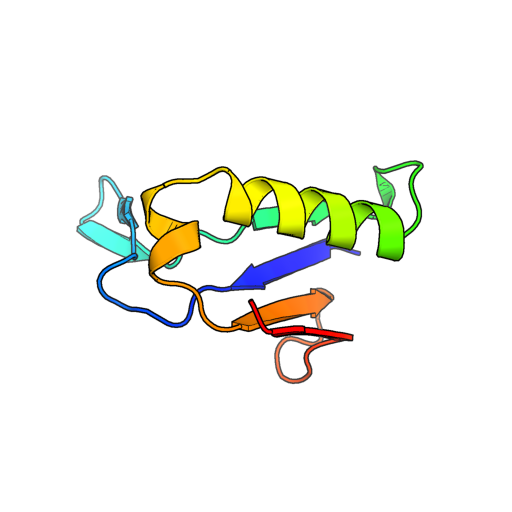KDNSKDMTQIIDKMHKRVLTHATYASAANVLLFYINGNRSHAVHKITL

Radius of gyration: 12.87 Å; Cα contacts (8 Å, |Δi|>4): 109; chains: 1; bounding box: 37×24×29 Å

Secondary structure (DSSP, 8-state):
-EEEE----GGGPEEPTTS-EE---EEEEGGG-SS-HHHHHHHHHHHHHTSHHHHTT-SEEEEEETTB-SS-SEEEE-